Protein AF-A0A4Y8UKD7-F1 (afdb_monomer)

Mean predicted aligned error: 10.37 Å

Foldseek 3Di:
DVVCQQVPADCDDPRGPHRLLPDDLVVLVVCVVVDADPDPRSVSSVVSNVCVVVVCNVVCVVVVDPDDPPPPDPDDDDD

Solvent-accessible surface area (backbone atoms only — not comparable to full-atom values): 5023 Å² total; per-residue (Å²): 116,71,71,49,43,69,66,40,47,33,90,60,71,98,54,47,76,37,37,50,70,73,55,57,61,71,64,42,51,49,33,66,74,74,53,61,57,88,59,72,64,22,54,45,46,52,51,37,39,52,42,52,75,66,61,46,60,68,75,50,43,80,78,68,53,96,80,75,83,75,82,77,72,96,76,81,78,93,129

pLDDT: mean 71.54, std 15.95, range [39.53, 87.38]

InterPro domains:
  IPR024530 Putative quorum-sensing-regulated virulence factor [PF12843] (2-63)

Structure (mmCIF, N/CA/C/O backbone):
data_AF-A0A4Y8UKD7-F1
#
_entry.id   AF-A0A4Y8UKD7-F1
#
loop_
_atom_site.group_PDB
_atom_site.id
_atom_site.type_symbol
_atom_site.label_atom_id
_atom_site.label_alt_id
_atom_site.label_comp_id
_atom_site.label_asym_id
_atom_site.label_entity_id
_atom_site.label_seq_id
_atom_site.pdbx_PDB_ins_code
_atom_site.Cartn_x
_atom_site.Cartn_y
_atom_site.Cartn_z
_atom_site.occupancy
_atom_site.B_iso_or_equiv
_atom_site.auth_seq_id
_atom_site.auth_comp_id
_atom_site.auth_asym_id
_atom_site.auth_atom_id
_atom_site.pdbx_PDB_model_num
ATOM 1 N N . MET A 1 1 ? -2.796 -5.897 14.424 1.00 57.41 1 MET A N 1
ATOM 2 C CA . MET A 1 1 ? -1.925 -5.387 13.342 1.00 57.41 1 MET A CA 1
ATOM 3 C C . MET A 1 1 ? -2.302 -5.911 11.950 1.00 57.41 1 MET A C 1
ATOM 5 O O . MET A 1 1 ? -2.726 -5.104 11.139 1.00 57.41 1 MET A O 1
ATOM 9 N N . LEU A 1 2 ? -2.256 -7.221 11.660 1.00 57.72 2 LEU A N 1
ATOM 10 C CA . LEU A 1 2 ? -2.404 -7.746 10.282 1.00 57.72 2 LEU A CA 1
ATOM 11 C C . LEU A 1 2 ? -3.773 -7.495 9.605 1.00 57.72 2 LEU A C 1
ATOM 13 O O . LEU A 1 2 ? -3.840 -7.192 8.418 1.00 57.72 2 LEU A O 1
ATOM 17 N N . LYS A 1 3 ? -4.878 -7.540 10.366 1.00 63.53 3 LYS A N 1
ATOM 18 C CA . LYS A 1 3 ? -6.232 -7.269 9.833 1.00 63.53 3 LYS A CA 1
ATOM 19 C C . LYS A 1 3 ? -6.399 -5.836 9.322 1.00 63.53 3 LYS A C 1
ATOM 21 O O . LYS A 1 3 ? -7.217 -5.611 8.439 1.00 63.53 3 LYS A O 1
ATOM 26 N N . LYS A 1 4 ? -5.650 -4.881 9.890 1.00 67.62 4 LYS A N 1
ATOM 27 C CA . LYS A 1 4 ? -5.644 -3.499 9.406 1.00 67.62 4 LYS A CA 1
ATOM 28 C C . LYS A 1 4 ? -5.009 -3.460 8.026 1.00 67.62 4 LYS A C 1
ATOM 30 O O . LYS A 1 4 ? -5.680 -3.031 7.114 1.00 67.62 4 LYS A O 1
ATOM 35 N N . LEU A 1 5 ? -3.816 -4.026 7.829 1.00 70.19 5 LEU A N 1
ATOM 36 C CA . LEU A 1 5 ? -3.163 -4.080 6.512 1.00 70.19 5 LEU A CA 1
ATOM 37 C C . LEU A 1 5 ? -4.071 -4.635 5.400 1.00 70.19 5 LEU A C 1
ATOM 39 O O . LEU A 1 5 ? -4.126 -4.079 4.309 1.00 70.19 5 LEU A O 1
ATOM 43 N N . ALA A 1 6 ? -4.803 -5.711 5.699 1.00 67.06 6 ALA A N 1
ATOM 44 C CA . ALA A 1 6 ? -5.705 -6.367 4.752 1.00 67.06 6 ALA A CA 1
ATOM 45 C C . ALA A 1 6 ? -7.028 -5.614 4.499 1.00 67.06 6 ALA A C 1
ATOM 47 O O . ALA A 1 6 ? -7.769 -5.981 3.594 1.00 67.06 6 ALA A O 1
ATOM 48 N N . ARG A 1 7 ? -7.355 -4.594 5.298 1.00 75.25 7 ARG A N 1
ATOM 49 C CA . ARG A 1 7 ? -8.563 -3.761 5.140 1.00 75.25 7 ARG A CA 1
ATOM 50 C C . ARG A 1 7 ? -8.241 -2.322 4.766 1.00 75.25 7 ARG A C 1
ATOM 52 O O . ARG A 1 7 ? -9.094 -1.621 4.237 1.00 75.25 7 ARG A O 1
ATOM 59 N N . GLN A 1 8 ? -7.027 -1.887 5.063 1.00 82.44 8 GLN A N 1
ATOM 60 C CA . GLN A 1 8 ? -6.584 -0.535 4.837 1.00 82.44 8 GLN A CA 1
ATOM 61 C C . GLN A 1 8 ? -6.389 -0.351 3.339 1.00 82.44 8 GLN A C 1
ATOM 63 O O . GLN A 1 8 ? -5.705 -1.135 2.675 1.00 82.44 8 GLN A O 1
ATOM 68 N N . THR A 1 9 ? -7.017 0.686 2.811 1.00 85.50 9 THR A N 1
ATOM 69 C CA . THR A 1 9 ? -6.864 1.090 1.423 1.00 85.50 9 THR A CA 1
ATOM 70 C C . THR A 1 9 ? -5.820 2.184 1.315 1.00 85.50 9 THR A C 1
ATOM 72 O O . THR A 1 9 ? -5.672 3.009 2.217 1.00 85.50 9 THR A O 1
ATOM 75 N N . MET A 1 10 ? -5.112 2.216 0.194 1.00 86.94 10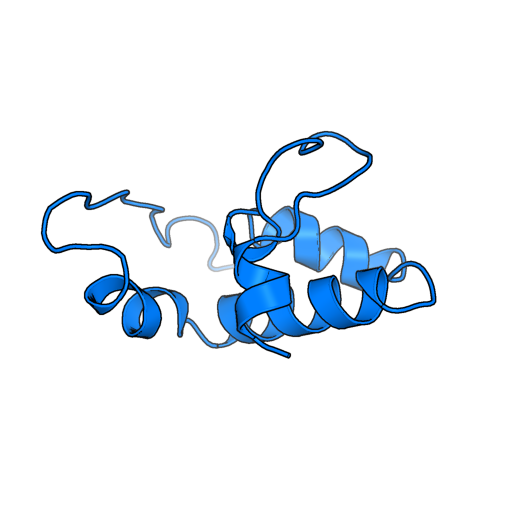 MET A N 1
ATOM 76 C CA . MET A 1 10 ? -4.206 3.302 -0.140 1.00 86.94 10 MET A CA 1
ATOM 77 C C . MET A 1 10 ? -5.018 4.614 -0.224 1.00 86.94 10 MET A C 1
ATOM 79 O O . MET A 1 10 ? -5.978 4.668 -0.996 1.00 86.94 10 MET A O 1
ATOM 83 N N . PRO A 1 11 ? -4.682 5.665 0.546 1.00 82.50 11 PRO A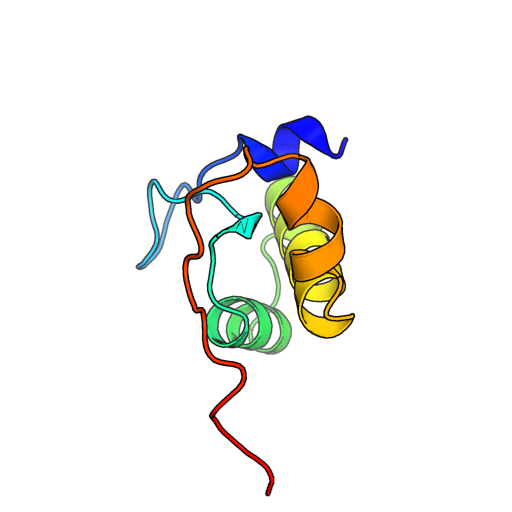 N 1
ATOM 84 C CA . PRO A 1 11 ? -5.436 6.919 0.535 1.00 82.50 11 PRO A CA 1
ATOM 85 C C . PRO A 1 11 ? -4.996 7.887 -0.574 1.00 82.50 11 PRO A C 1
ATOM 87 O O . PRO A 1 11 ? -5.672 8.879 -0.819 1.00 82.50 11 PRO A O 1
ATOM 90 N N . PHE A 1 12 ? -3.874 7.625 -1.249 1.00 78.88 12 PHE A N 1
ATOM 91 C CA . PHE A 1 12 ? -3.320 8.497 -2.286 1.00 78.88 12 PHE A CA 1
ATOM 92 C C . PHE A 1 12 ? -2.519 7.716 -3.336 1.00 78.88 12 PHE A C 1
ATOM 94 O O . PHE A 1 12 ? -2.126 6.570 -3.122 1.00 78.88 12 PHE A O 1
ATOM 101 N N . GLY A 1 13 ? -2.244 8.360 -4.473 1.00 82.50 13 GLY A N 1
ATOM 102 C CA . GLY A 1 13 ? -1.469 7.792 -5.577 1.00 82.50 13 GLY A CA 1
ATOM 103 C C . GLY A 1 13 ? -2.318 7.057 -6.618 1.00 82.50 13 GLY A C 1
ATOM 104 O O . GLY A 1 13 ? -3.541 7.149 -6.631 1.00 82.50 13 GLY A O 1
ATOM 105 N N . ARG A 1 14 ? -1.651 6.313 -7.511 1.00 79.38 14 ARG A N 1
ATOM 106 C CA . ARG A 1 14 ? -2.291 5.610 -8.641 1.00 79.38 14 ARG A CA 1
ATOM 107 C C . ARG A 1 14 ? -3.228 4.477 -8.204 1.00 79.38 14 ARG A C 1
ATOM 109 O O . ARG A 1 14 ? -4.138 4.123 -8.941 1.00 79.38 14 ARG A O 1
ATOM 116 N N . TYR A 1 15 ? -3.003 3.923 -7.013 1.00 84.81 15 TYR A N 1
ATOM 117 C CA . TYR A 1 15 ? -3.775 2.810 -6.453 1.00 84.81 15 TYR A CA 1
ATOM 118 C C . TYR A 1 15 ? -4.702 3.241 -5.310 1.00 84.81 15 TYR A C 1
ATOM 120 O O . TYR A 1 15 ? -5.060 2.418 -4.467 1.00 84.81 15 TYR A O 1
ATOM 128 N N . ALA A 1 16 ? -5.081 4.522 -5.265 1.00 83.06 16 ALA A N 1
ATOM 129 C CA . ALA A 1 16 ? -6.022 5.023 -4.274 1.00 83.06 16 ALA A CA 1
ATOM 130 C C . ALA A 1 16 ? -7.316 4.184 -4.271 1.00 83.06 16 ALA A C 1
ATOM 132 O O . ALA A 1 16 ? -7.866 3.868 -5.325 1.00 83.06 16 ALA A O 1
ATOM 133 N N . GLY A 1 17 ? -7.766 3.772 -3.085 1.00 84.25 17 GLY A N 1
ATOM 134 C CA . GLY A 1 17 ? -8.938 2.907 -2.912 1.00 84.25 17 GLY A CA 1
ATOM 135 C C . GLY A 1 17 ? -8.676 1.398 -3.030 1.00 84.25 17 GLY A C 1
ATOM 136 O O . GLY A 1 17 ? -9.580 0.617 -2.743 1.00 84.25 17 GLY A O 1
ATOM 137 N N . ARG A 1 18 ? -7.458 0.951 -3.378 1.00 85.25 18 ARG A N 1
ATOM 138 C CA . ARG A 1 18 ? -7.081 -0.4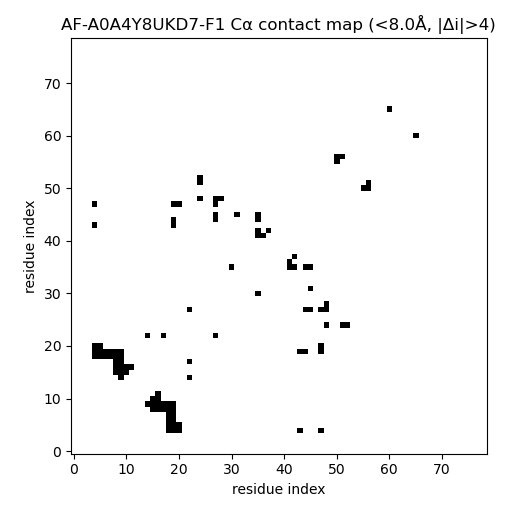76 -3.295 1.00 85.25 18 ARG A CA 1
ATOM 139 C C . ARG A 1 18 ? -6.460 -0.826 -1.957 1.00 85.25 18 ARG A C 1
ATOM 141 O O . ARG A 1 18 ? -5.788 -0.004 -1.343 1.00 85.25 18 ARG A O 1
ATOM 148 N N . VAL A 1 19 ? -6.644 -2.072 -1.535 1.00 85.06 19 VAL A N 1
ATOM 149 C CA . VAL A 1 19 ? -6.039 -2.610 -0.314 1.00 85.06 19 VAL A CA 1
ATOM 150 C C . VAL A 1 19 ? -4.517 -2.682 -0.460 1.00 85.06 19 VAL A C 1
ATOM 152 O O . VAL A 1 19 ? -4.020 -3.104 -1.502 1.00 85.06 19 VAL A O 1
ATOM 155 N N . LEU A 1 20 ? -3.772 -2.334 0.596 1.00 83.88 20 LEU A N 1
ATOM 156 C CA . LEU A 1 20 ? -2.300 -2.346 0.596 1.00 83.88 20 LEU A CA 1
ATOM 157 C C . LEU A 1 20 ? -1.689 -3.690 0.166 1.00 83.88 20 LEU A C 1
ATOM 159 O O . LEU A 1 20 ? -0.705 -3.715 -0.565 1.00 83.88 20 LEU A O 1
ATOM 163 N N . ILE A 1 21 ? -2.285 -4.812 0.575 1.00 80.44 21 ILE A N 1
ATOM 164 C CA . ILE A 1 21 ? -1.799 -6.158 0.219 1.00 80.44 21 ILE A CA 1
ATOM 165 C C . ILE A 1 21 ? -2.096 -6.560 -1.236 1.00 80.44 21 ILE A C 1
ATOM 167 O O . ILE A 1 21 ? -1.594 -7.571 -1.729 1.00 80.44 21 ILE A O 1
ATOM 171 N N . ASP A 1 22 ? -2.946 -5.796 -1.917 1.00 79.94 22 ASP A N 1
ATOM 172 C CA . ASP A 1 22 ? -3.271 -5.990 -3.329 1.00 79.94 22 ASP A CA 1
ATOM 173 C C . ASP A 1 22 ? -2.387 -5.137 -4.249 1.00 79.94 22 ASP A C 1
ATOM 175 O O . ASP A 1 22 ? -2.394 -5.323 -5.463 1.00 79.94 22 ASP A O 1
ATOM 179 N N . LEU A 1 23 ? -1.602 -4.220 -3.672 1.00 83.25 23 LEU A N 1
ATOM 180 C CA . LEU A 1 23 ? -0.661 -3.402 -4.424 1.00 83.25 23 LEU A CA 1
ATOM 181 C C . LEU A 1 23 ? 0.397 -4.289 -5.094 1.00 83.25 23 LEU A C 1
ATOM 183 O O . LEU A 1 23 ? 0.866 -5.244 -4.469 1.00 83.25 23 LEU A O 1
ATOM 187 N N . PRO A 1 24 ? 0.795 -3.972 -6.337 1.00 83.88 24 PRO A N 1
ATOM 188 C CA . PRO A 1 24 ? 1.861 -4.698 -7.011 1.00 83.88 24 PRO A CA 1
ATOM 189 C C . PRO A 1 24 ? 3.211 -4.438 -6.338 1.00 83.88 24 PRO A C 1
ATOM 191 O O . PRO A 1 24 ? 3.479 -3.333 -5.853 1.00 83.88 24 PRO A O 1
ATOM 194 N N . GLU A 1 25 ? 4.079 -5.450 -6.350 1.00 81.38 25 GLU A N 1
ATOM 195 C CA . GLU A 1 25 ? 5.407 -5.389 -5.734 1.00 81.38 25 GLU A CA 1
ATOM 196 C C . GLU A 1 25 ? 6.235 -4.224 -6.279 1.00 81.38 25 GLU A C 1
ATOM 198 O O . GLU A 1 25 ? 6.812 -3.473 -5.499 1.00 81.38 25 GLU A O 1
ATOM 203 N N . GLU A 1 26 ? 6.218 -3.990 -7.592 1.00 82.88 26 GLU A N 1
ATOM 204 C CA . GLU A 1 26 ? 6.950 -2.889 -8.232 1.00 82.88 26 GLU A CA 1
ATOM 205 C C . GLU A 1 26 ? 6.616 -1.517 -7.629 1.00 82.88 26 GLU A C 1
ATOM 207 O O . GLU A 1 26 ? 7.493 -0.664 -7.460 1.00 82.88 26 GLU A O 1
ATOM 212 N N . TYR A 1 27 ? 5.349 -1.311 -7.255 1.00 86.12 27 TYR A N 1
ATOM 213 C CA . TYR A 1 27 ? 4.887 -0.071 -6.635 1.00 86.12 27 TYR A CA 1
ATOM 214 C C . TYR A 1 27 ? 5.417 0.078 -5.207 1.00 86.12 27 TYR A C 1
ATOM 216 O O . TYR A 1 27 ? 5.850 1.160 -4.802 1.00 86.12 27 TYR A O 1
ATOM 224 N N . LEU A 1 28 ? 5.446 -1.022 -4.459 1.00 85.25 28 LEU A N 1
ATOM 225 C CA . LEU A 1 28 ? 6.022 -1.076 -3.119 1.00 85.25 28 LEU A CA 1
ATOM 226 C C . LEU A 1 28 ? 7.552 -0.908 -3.158 1.00 85.25 28 LEU A C 1
ATOM 228 O O . LEU A 1 28 ? 8.115 -0.186 -2.335 1.00 85.25 28 LEU A O 1
ATOM 232 N N . LEU A 1 29 ? 8.226 -1.491 -4.153 1.00 86.25 29 LEU A N 1
ATOM 233 C CA . LEU A 1 29 ? 9.668 -1.368 -4.385 1.00 86.25 29 LEU A CA 1
ATOM 234 C C . LEU A 1 29 ? 10.058 0.062 -4.777 1.00 86.25 29 LEU A C 1
ATOM 236 O O . LEU A 1 29 ? 11.091 0.581 -4.346 1.00 86.25 29 LEU A O 1
ATOM 240 N N . TRP A 1 30 ? 9.227 0.724 -5.585 1.00 87.38 30 TRP A N 1
ATOM 241 C CA . TRP A 1 30 ? 9.368 2.146 -5.890 1.00 87.38 30 TRP A CA 1
ATOM 242 C C . TRP A 1 30 ? 9.260 3.002 -4.625 1.00 87.38 30 TRP A C 1
ATOM 244 O O . TRP A 1 30 ? 10.101 3.876 -4.416 1.00 87.38 30 TRP A O 1
ATOM 254 N N . PHE A 1 31 ? 8.306 2.702 -3.738 1.00 87.12 31 PHE A N 1
ATOM 255 C CA . PHE A 1 31 ? 8.219 3.360 -2.434 1.00 87.12 31 PHE A CA 1
ATOM 256 C C . PHE A 1 31 ? 9.427 3.062 -1.541 1.00 87.12 31 PHE A C 1
ATOM 258 O O . PHE A 1 31 ? 9.915 3.978 -0.890 1.00 87.12 31 PHE A O 1
ATOM 265 N N . ARG A 1 32 ? 9.975 1.838 -1.554 1.00 84.88 32 ARG A N 1
ATOM 266 C CA . ARG A 1 32 ? 11.213 1.517 -0.821 1.00 84.88 32 ARG A CA 1
ATOM 267 C C . ARG A 1 32 ? 12.400 2.353 -1.306 1.00 84.88 32 ARG A C 1
ATOM 269 O O . ARG A 1 32 ? 13.213 2.770 -0.491 1.00 84.88 32 ARG A O 1
ATOM 276 N N . ARG A 1 33 ? 12.484 2.620 -2.616 1.00 86.00 33 ARG A N 1
ATOM 277 C CA . ARG A 1 33 ? 13.525 3.474 -3.219 1.00 86.00 33 ARG A CA 1
ATOM 278 C C . ARG A 1 33 ? 13.304 4.964 -2.958 1.00 86.00 33 ARG A C 1
ATOM 280 O O . ARG A 1 33 ? 14.270 5.688 -2.754 1.00 86.00 33 ARG A O 1
ATOM 287 N N . ARG A 1 34 ? 12.050 5.425 -2.975 1.00 86.69 34 ARG A N 1
ATOM 288 C CA . ARG A 1 34 ? 11.698 6.839 -2.762 1.00 86.69 34 ARG A CA 1
ATOM 289 C C . ARG A 1 34 ? 11.620 7.231 -1.282 1.00 86.69 34 ARG A C 1
ATOM 291 O O . ARG A 1 34 ? 11.779 8.402 -0.960 1.00 86.69 34 ARG A O 1
ATOM 298 N N . GLY A 1 35 ? 11.386 6.259 -0.407 1.00 85.69 35 GLY A N 1
ATOM 299 C CA . GLY A 1 35 ? 11.101 6.440 1.011 1.00 85.69 35 GLY A CA 1
ATOM 300 C C . GLY A 1 35 ? 9.614 6.251 1.313 1.00 85.69 35 GLY A C 1
ATOM 301 O O . GLY A 1 35 ? 8.743 6.835 0.661 1.00 85.69 35 GLY A O 1
ATOM 302 N N . PHE A 1 36 ? 9.317 5.426 2.319 1.00 85.44 36 PHE A N 1
ATOM 303 C CA . PHE A 1 36 ? 7.956 5.273 2.821 1.00 85.44 36 PHE A CA 1
ATOM 304 C C . PHE A 1 36 ? 7.536 6.519 3.615 1.00 85.44 36 PHE A C 1
ATOM 306 O O . PHE A 1 36 ? 8.355 7.094 4.333 1.00 85.44 36 PHE A O 1
ATOM 313 N N . PRO A 1 37 ? 6.264 6.939 3.524 1.00 84.62 37 PRO A N 1
ATOM 314 C CA . PRO A 1 37 ? 5.757 8.039 4.333 1.00 84.62 37 PRO A CA 1
ATOM 315 C C . PRO A 1 37 ? 5.797 7.672 5.822 1.00 84.62 37 PRO A C 1
ATOM 317 O O . PRO A 1 37 ? 5.391 6.575 6.202 1.00 84.62 37 PRO A O 1
ATOM 320 N N . SER A 1 38 ? 6.253 8.589 6.674 1.00 79.75 38 SER A N 1
ATOM 321 C CA . SER A 1 38 ? 6.303 8.361 8.122 1.00 79.75 38 SER A CA 1
ATOM 322 C C . SER A 1 38 ? 4.910 8.115 8.716 1.00 79.75 38 SER A C 1
ATOM 324 O O . SER A 1 38 ? 3.932 8.754 8.329 1.00 79.75 38 SER A O 1
ATOM 326 N N . GLY A 1 39 ? 4.828 7.199 9.684 1.00 86.31 39 GLY A N 1
ATOM 327 C CA . GLY A 1 39 ? 3.598 6.850 10.401 1.00 86.31 39 GLY A CA 1
ATOM 328 C C . GLY A 1 39 ? 3.105 5.426 10.126 1.00 86.31 39 GLY A C 1
ATOM 329 O O . GLY A 1 39 ? 3.827 4.590 9.580 1.00 86.31 39 GLY A O 1
ATOM 330 N N . GLU A 1 40 ? 1.854 5.141 10.506 1.00 84.44 40 GLU A N 1
ATOM 331 C CA . GLU A 1 40 ? 1.259 3.797 10.380 1.00 84.44 40 GLU A CA 1
ATOM 332 C C . GLU A 1 40 ? 1.220 3.334 8.911 1.00 84.44 40 GLU A C 1
ATOM 334 O O . GLU A 1 40 ? 1.439 2.161 8.628 1.00 84.44 40 GLU A O 1
ATOM 339 N N . LEU A 1 41 ? 1.037 4.252 7.955 1.00 84.19 41 LEU A N 1
ATOM 340 C CA . LEU A 1 41 ? 0.960 3.917 6.532 1.00 84.19 41 LEU A CA 1
ATOM 341 C C . LEU A 1 41 ? 2.287 3.406 5.952 1.00 84.19 41 LEU A C 1
ATOM 343 O O . LEU A 1 41 ? 2.285 2.430 5.204 1.00 84.19 41 LEU A O 1
ATOM 347 N N . GLY A 1 42 ? 3.416 4.028 6.300 1.00 85.69 42 GLY A N 1
ATOM 348 C CA . GLY A 1 42 ? 4.731 3.564 5.855 1.00 85.69 42 GLY A CA 1
ATOM 349 C C . GLY A 1 42 ? 5.102 2.213 6.446 1.00 85.69 42 GLY A C 1
ATOM 350 O O . GLY A 1 42 ? 5.615 1.357 5.731 1.00 85.69 42 GLY A O 1
ATOM 351 N N . LEU A 1 43 ? 4.760 1.988 7.718 1.00 87.25 43 LEU A N 1
ATOM 352 C CA . LEU A 1 43 ? 4.938 0.690 8.370 1.00 87.25 43 LEU A CA 1
ATOM 353 C C . LEU A 1 43 ? 4.117 -0.403 7.664 1.00 87.25 43 LEU A C 1
ATOM 355 O O . LEU A 1 43 ? 4.619 -1.495 7.408 1.00 87.25 43 LEU A O 1
ATOM 359 N N . LEU A 1 44 ? 2.864 -0.098 7.310 1.00 85.81 44 LEU A N 1
ATOM 360 C CA . LEU A 1 44 ? 1.986 -1.007 6.570 1.00 85.81 44 LEU A CA 1
ATOM 361 C C . LEU A 1 44 ? 2.516 -1.298 5.157 1.00 85.81 44 LEU A C 1
ATOM 363 O O . LEU A 1 44 ? 2.469 -2.445 4.722 1.00 85.81 44 LEU A O 1
ATOM 367 N N . LEU A 1 45 ? 3.047 -0.293 4.454 1.00 86.12 45 LEU A N 1
ATOM 368 C CA . LEU A 1 45 ? 3.661 -0.463 3.131 1.00 86.12 45 LEU A CA 1
ATOM 369 C C . LEU A 1 45 ? 4.935 -1.312 3.189 1.00 86.12 45 LEU A C 1
ATOM 371 O O . LEU A 1 45 ? 5.110 -2.195 2.352 1.00 86.12 45 LEU A O 1
ATOM 375 N N . ALA A 1 46 ? 5.797 -1.077 4.180 1.00 86.62 46 ALA A N 1
ATOM 376 C CA . ALA A 1 46 ? 6.997 -1.878 4.396 1.00 86.62 46 ALA A CA 1
ATOM 377 C C . ALA A 1 46 ? 6.634 -3.340 4.693 1.00 86.62 46 ALA A C 1
ATOM 379 O O . ALA A 1 46 ? 7.181 -4.247 4.074 1.00 86.62 46 ALA A O 1
ATOM 380 N N . LEU A 1 47 ? 5.635 -3.562 5.552 1.00 86.38 47 LEU A N 1
ATOM 381 C CA . LEU A 1 47 ? 5.134 -4.899 5.862 1.00 86.38 47 LEU A CA 1
ATOM 382 C C . LEU A 1 47 ? 4.506 -5.581 4.637 1.00 86.38 47 LEU A C 1
ATOM 384 O O . LEU A 1 47 ? 4.738 -6.764 4.406 1.00 86.38 47 LEU A O 1
ATOM 388 N N . ALA A 1 48 ? 3.732 -4.847 3.828 1.00 83.75 48 ALA A N 1
ATOM 389 C CA . ALA A 1 48 ? 3.196 -5.367 2.571 1.00 83.75 48 ALA A CA 1
ATOM 390 C C . ALA A 1 48 ? 4.325 -5.797 1.629 1.00 83.75 48 ALA A C 1
ATOM 392 O O . ALA A 1 48 ? 4.264 -6.890 1.070 1.00 83.75 48 ALA A O 1
ATOM 393 N N . LEU A 1 49 ? 5.361 -4.966 1.487 1.00 85.38 49 LEU A N 1
ATOM 394 C CA . LEU A 1 49 ? 6.515 -5.272 0.649 1.00 85.38 49 LEU A CA 1
ATOM 395 C C . LEU A 1 49 ? 7.245 -6.518 1.136 1.00 85.38 49 LEU A C 1
ATOM 397 O O . LEU A 1 49 ? 7.640 -7.341 0.324 1.00 85.38 49 LEU A O 1
ATOM 401 N N . GLU A 1 50 ? 7.405 -6.670 2.444 1.00 83.88 50 GLU A N 1
ATOM 402 C CA . GLU A 1 50 ? 8.051 -7.837 3.032 1.00 83.88 50 GLU A CA 1
ATOM 403 C C . GLU A 1 50 ? 7.240 -9.111 2.753 1.00 83.88 50 GLU A C 1
ATOM 405 O O . GLU A 1 50 ? 7.798 -10.122 2.338 1.00 83.88 50 GLU A O 1
ATOM 410 N N . ILE A 1 51 ? 5.909 -9.059 2.861 1.00 78.81 51 ILE A N 1
ATOM 411 C CA . ILE A 1 51 ? 5.027 -10.192 2.522 1.00 78.81 51 ILE A CA 1
ATOM 412 C C . ILE A 1 51 ? 5.120 -10.556 1.030 1.00 78.81 51 ILE A C 1
ATOM 414 O O . ILE A 1 51 ? 5.153 -11.743 0.688 1.00 78.81 51 ILE A O 1
ATOM 418 N N . HIS A 1 52 ? 5.165 -9.551 0.148 1.00 76.62 52 HIS A N 1
ATOM 419 C CA . HIS A 1 52 ? 5.333 -9.745 -1.298 1.00 76.62 52 HIS A CA 1
ATOM 420 C C . HIS A 1 52 ? 6.715 -10.312 -1.635 1.00 76.62 52 HIS A C 1
ATOM 422 O O . HIS A 1 52 ? 6.795 -11.350 -2.283 1.00 76.62 52 HIS A O 1
ATOM 428 N N . SER A 1 53 ? 7.781 -9.712 -1.099 1.00 72.81 53 SER A N 1
ATOM 429 C CA . SER A 1 53 ? 9.176 -10.111 -1.324 1.00 72.81 53 SER A CA 1
ATOM 430 C C . SER A 1 53 ? 9.485 -11.515 -0.803 1.00 72.81 53 SER A C 1
ATOM 432 O O . SER A 1 53 ? 10.358 -12.183 -1.347 1.00 72.81 53 SER A O 1
ATOM 434 N N . ASN A 1 54 ? 8.783 -11.976 0.235 1.00 71.31 54 ASN A N 1
ATOM 435 C CA . ASN A 1 54 ? 8.912 -13.342 0.742 1.00 71.31 54 ASN A CA 1
ATOM 436 C C . ASN A 1 54 ? 8.064 -14.364 -0.047 1.00 71.31 54 ASN A C 1
ATOM 438 O O . ASN A 1 54 ? 8.054 -15.544 0.304 1.00 71.31 54 ASN A O 1
ATOM 442 N N . GLY A 1 55 ? 7.297 -13.948 -1.065 1.0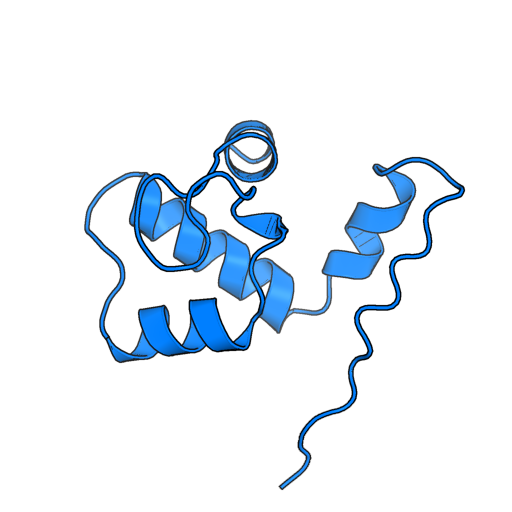0 65.31 55 GLY A N 1
ATOM 443 C CA . GLY A 1 55 ? 6.439 -14.842 -1.857 1.00 65.31 55 GLY A CA 1
ATOM 444 C C . GLY A 1 55 ? 5.290 -15.482 -1.062 1.00 65.31 55 GLY A C 1
ATOM 445 O O . GLY A 1 55 ? 4.595 -16.372 -1.555 1.00 65.31 55 GLY A O 1
ATOM 446 N N . GLN A 1 56 ? 5.041 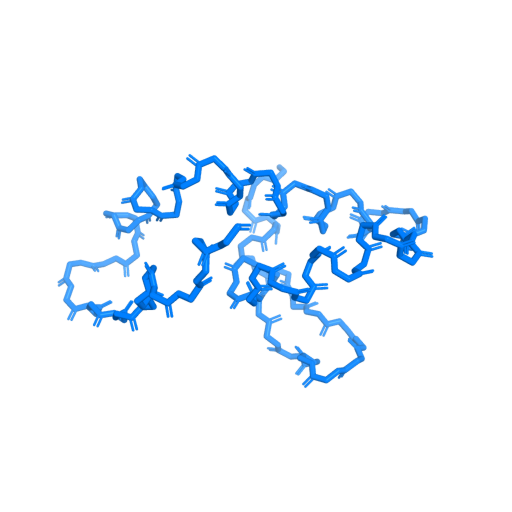-15.021 0.168 1.00 61.47 56 GLN A N 1
ATOM 447 C CA . GLN A 1 56 ? 4.054 -15.601 1.087 1.00 61.47 56 GLN A CA 1
ATOM 448 C C . GLN A 1 56 ? 2.618 -15.171 0.772 1.00 61.47 56 GLN A C 1
ATOM 450 O O . GLN A 1 56 ? 1.679 -15.571 1.459 1.00 61.47 56 GLN A O 1
ATOM 455 N N . ARG A 1 57 ? 2.409 -14.412 -0.309 1.00 58.69 57 ARG A N 1
ATOM 456 C CA . ARG A 1 57 ? 1.076 -14.067 -0.819 1.00 58.69 57 ARG A CA 1
ATOM 457 C C . ARG A 1 57 ? 0.217 -15.321 -1.039 1.00 58.69 57 ARG A C 1
ATOM 459 O O . ARG A 1 57 ? -0.967 -15.310 -0.722 1.00 58.69 57 ARG A O 1
ATOM 466 N N . ARG A 1 58 ? 0.851 -16.429 -1.449 1.00 54.91 58 ARG A N 1
ATOM 467 C CA . ARG A 1 58 ? 0.223 -17.745 -1.654 1.00 54.91 58 ARG A CA 1
ATOM 468 C C . ARG A 1 58 ? -0.177 -18.466 -0.358 1.00 54.91 58 ARG A C 1
ATOM 470 O O . ARG A 1 58 ? -1.093 -19.277 -0.376 1.00 54.91 58 ARG A O 1
ATOM 477 N N . LEU A 1 59 ? 0.472 -18.164 0.772 1.00 58.81 59 LEU A N 1
ATOM 478 C CA . LEU A 1 59 ? 0.083 -18.684 2.094 1.00 58.81 59 LEU A CA 1
ATOM 479 C C . LEU A 1 59 ? -1.170 -17.983 2.642 1.00 58.81 59 LEU A C 1
ATOM 481 O O . LEU A 1 59 ? -1.855 -18.528 3.502 1.00 58.81 59 LEU A O 1
ATOM 485 N N . LEU A 1 60 ? -1.487 -16.791 2.129 1.00 58.06 60 LEU A N 1
ATOM 486 C CA . LEU A 1 60 ? -2.694 -16.030 2.470 1.00 58.06 60 LEU A CA 1
ATOM 487 C C . LEU A 1 60 ? -3.888 -16.357 1.556 1.00 58.06 60 LEU A C 1
ATOM 489 O O . LEU A 1 60 ? -5.022 -16.034 1.902 1.00 58.06 60 LEU A O 1
ATOM 493 N N . ASP A 1 61 ? -3.643 -17.015 0.424 1.00 59.47 61 ASP A N 1
ATOM 494 C CA . ASP A 1 61 ? -4.646 -17.516 -0.525 1.00 59.47 61 ASP A CA 1
ATOM 495 C C . ASP A 1 61 ? -5.731 -18.412 0.115 1.00 59.47 61 ASP A C 1
ATOM 497 O O . ASP A 1 61 ? -6.914 -18.142 -0.095 1.00 59.47 61 ASP A O 1
ATOM 501 N N . PRO A 1 62 ? -5.409 -19.394 0.989 1.00 59.16 62 PRO A N 1
ATOM 502 C CA . PRO A 1 62 ? -6.434 -20.213 1.648 1.00 59.16 62 PRO A CA 1
ATOM 503 C C . PRO A 1 62 ? -7.352 -19.423 2.595 1.00 59.16 62 PRO A C 1
ATOM 505 O O . PRO A 1 62 ? -8.447 -19.882 2.913 1.00 59.16 62 PRO A O 1
ATOM 508 N N . LEU A 1 63 ? -6.955 -18.221 3.028 1.00 57.12 63 LEU A N 1
ATOM 509 C CA . LEU A 1 63 ? -7.809 -17.327 3.818 1.00 57.12 63 LEU A CA 1
ATOM 510 C C . LEU A 1 63 ? -8.701 -16.430 2.941 1.00 57.12 63 LEU A C 1
ATOM 512 O O . LEU A 1 63 ? -9.556 -15.720 3.472 1.00 57.12 63 LEU A O 1
ATOM 516 N N . ARG A 1 64 ? -8.519 -16.446 1.613 1.00 57.53 64 ARG A N 1
ATOM 517 C CA . ARG A 1 64 ? -9.190 -15.559 0.649 1.00 57.53 64 ARG A CA 1
ATOM 518 C C . ARG A 1 64 ? -10.400 -16.201 -0.061 1.00 57.53 64 ARG A C 1
ATOM 520 O O . ARG A 1 64 ? -10.936 -15.600 -0.981 1.00 57.53 64 ARG A O 1
ATOM 527 N N . SER A 1 65 ? -10.906 -17.329 0.453 1.00 43.47 65 SER A N 1
ATOM 528 C CA . SER A 1 65 ? 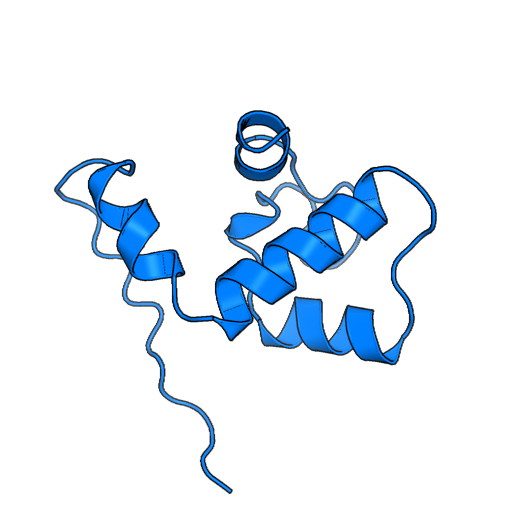-11.917 -18.230 -0.143 1.00 43.47 65 SER A CA 1
ATOM 529 C C . SER A 1 65 ? -1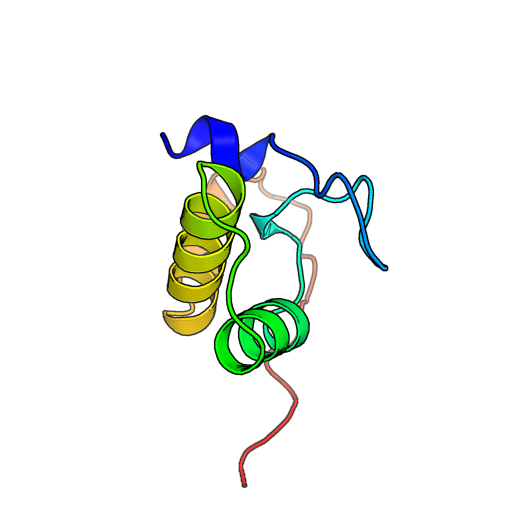1.404 -19.102 -1.301 1.00 43.47 65 SER A C 1
ATOM 531 O O . SER A 1 65 ? -10.719 -18.606 -2.196 1.00 4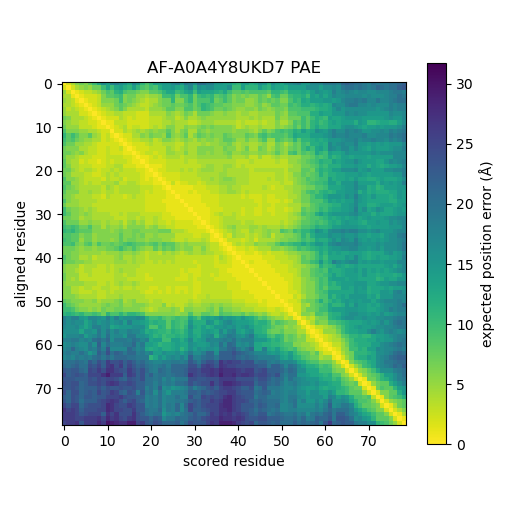3.47 65 SER A O 1
ATOM 533 N N . PRO A 1 66 ? -11.769 -20.400 -1.328 1.00 43.44 66 PRO A N 1
ATOM 534 C CA . PRO A 1 66 ? -11.388 -21.324 -2.390 1.00 43.44 66 PRO A CA 1
ATOM 535 C C . PRO A 1 66 ? -12.225 -21.033 -3.641 1.00 43.44 66 PRO A C 1
ATOM 537 O O . PRO A 1 66 ? -13.360 -21.485 -3.754 1.00 43.44 66 PRO A O 1
ATOM 540 N N . GLY A 1 67 ? -11.699 -20.246 -4.578 1.00 48.06 67 GLY A N 1
ATOM 541 C CA . GLY A 1 67 ? -12.363 -20.094 -5.878 1.00 48.06 67 GLY A CA 1
ATOM 542 C C . GLY A 1 67 ? -11.924 -18.926 -6.749 1.00 48.06 67 GLY A C 1
ATOM 543 O O . GLY A 1 67 ? -12.218 -18.940 -7.938 1.00 48.06 67 GLY A O 1
ATOM 544 N N . CYS A 1 68 ? -11.207 -17.934 -6.219 1.00 44.72 68 CYS A N 1
ATOM 545 C CA . CYS A 1 68 ? -10.759 -16.801 -7.027 1.00 44.72 68 CYS A CA 1
ATOM 546 C C . CYS A 1 68 ? -9.240 -16.834 -7.191 1.00 44.72 68 CYS A C 1
ATOM 548 O O . CYS A 1 68 ? -8.501 -16.089 -6.550 1.00 44.72 68 CYS A O 1
ATOM 550 N N . THR A 1 69 ? -8.778 -17.744 -8.050 1.00 48.06 69 THR A N 1
ATOM 551 C CA . THR A 1 69 ? -7.415 -17.751 -8.585 1.00 48.06 69 THR A CA 1
ATOM 552 C C . THR A 1 69 ? -7.211 -16.482 -9.413 1.00 48.06 69 THR A C 1
ATOM 554 O O . THR A 1 69 ? -7.376 -16.476 -10.629 1.00 48.06 69 THR A O 1
ATOM 557 N N . ALA A 1 70 ? -6.857 -15.381 -8.757 1.00 47.12 70 ALA A N 1
ATOM 558 C CA . ALA A 1 70 ? -6.251 -14.251 -9.437 1.00 47.12 70 ALA A CA 1
ATOM 559 C C . ALA A 1 70 ? -4.777 -14.608 -9.658 1.00 47.12 70 ALA A C 1
ATOM 561 O O . ALA A 1 70 ? -3.933 -14.415 -8.784 1.00 47.12 70 ALA A O 1
ATOM 562 N N . GLN A 1 71 ? -4.486 -15.186 -10.825 1.00 46.09 71 GLN A N 1
ATOM 563 C CA . GLN A 1 71 ? -3.135 -15.283 -11.368 1.00 46.09 71 GLN A CA 1
ATOM 564 C C . GLN A 1 71 ? -2.536 -13.875 -11.443 1.00 46.09 71 GLN A C 1
ATOM 566 O O . GLN A 1 71 ? -2.733 -13.145 -12.408 1.00 46.09 71 GLN A O 1
ATOM 571 N N . PHE A 1 72 ? -1.804 -13.480 -10.407 1.00 44.81 72 PHE A N 1
ATOM 572 C CA . PHE A 1 72 ? -0.722 -12.525 -10.574 1.00 44.81 72 PHE A CA 1
ATOM 573 C C . PHE A 1 72 ? 0.524 -13.353 -10.848 1.00 44.81 72 PHE A C 1
ATOM 575 O O . PHE A 1 72 ? 1.162 -13.873 -9.933 1.00 44.81 72 PHE A O 1
ATOM 582 N N . ASN A 1 73 ? 0.760 -13.554 -12.144 1.00 43.16 73 ASN A N 1
ATOM 583 C CA . ASN A 1 73 ? 1.909 -14.250 -12.691 1.00 43.16 73 ASN A CA 1
ATOM 584 C C . ASN A 1 73 ? 3.195 -13.654 -12.120 1.00 43.16 73 ASN A C 1
ATOM 586 O O . ASN A 1 73 ? 3.440 -12.454 -12.226 1.00 43.16 73 ASN A O 1
ATOM 590 N N . ALA A 1 74 ? 4.015 -14.525 -11.540 1.00 46.88 74 ALA A N 1
ATOM 591 C CA . ALA A 1 74 ? 5.413 -14.279 -11.217 1.00 46.88 74 ALA A CA 1
ATOM 592 C C . ALA A 1 74 ? 6.263 -14.335 -12.502 1.00 46.88 74 ALA A C 1
ATOM 594 O O . ALA A 1 74 ? 7.205 -15.116 -12.600 1.00 46.88 74 ALA A O 1
ATOM 595 N N . ASP A 1 75 ? 5.869 -13.547 -13.501 1.00 45.12 75 ASP A N 1
ATOM 596 C CA . ASP A 1 75 ? 6.496 -13.479 -14.817 1.00 45.12 75 ASP A CA 1
ATOM 597 C C .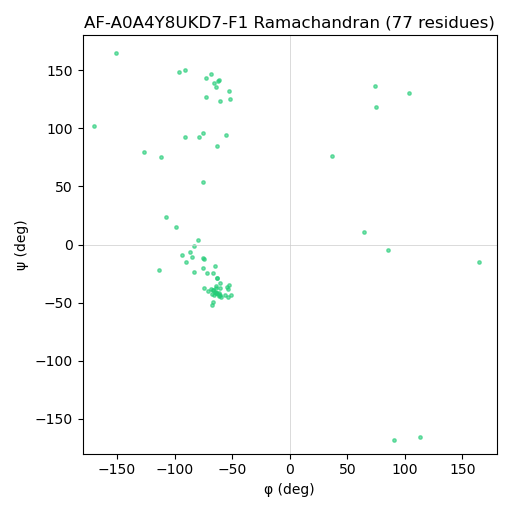 ASP A 1 75 ? 6.839 -12.014 -15.107 1.00 45.12 75 ASP A C 1
ATOM 599 O O . ASP A 1 75 ? 6.046 -11.319 -15.730 1.00 45.12 75 ASP A O 1
ATOM 603 N N . ASP A 1 76 ? 7.951 -11.522 -14.536 1.00 44.59 76 ASP A N 1
ATOM 604 C CA . ASP A 1 76 ? 8.770 -10.444 -15.123 1.00 44.59 76 ASP A CA 1
ATOM 605 C C . ASP A 1 76 ? 10.116 -10.267 -14.360 1.00 44.59 76 ASP A C 1
ATOM 607 O O . ASP A 1 76 ? 10.169 -9.620 -13.314 1.00 44.59 76 ASP A O 1
ATOM 611 N N . ARG A 1 77 ? 11.208 -10.796 -14.951 1.00 46.12 77 ARG A N 1
ATOM 612 C CA . ARG A 1 77 ? 12.665 -10.536 -14.720 1.00 46.12 77 ARG A CA 1
ATOM 613 C C . ARG A 1 77 ? 13.315 -11.139 -13.451 1.00 46.12 77 ARG A C 1
ATOM 615 O O . ARG A 1 77 ? 12.981 -10.752 -12.344 1.00 46.12 77 ARG A O 1
ATOM 622 N N . ARG A 1 78 ? 14.322 -12.032 -13.441 1.00 44.16 78 ARG A N 1
ATOM 623 C CA . ARG A 1 78 ? 15.319 -12.509 -14.429 1.00 44.16 78 ARG A CA 1
ATOM 624 C C . ARG A 1 78 ? 15.841 -11.421 -15.373 1.00 44.16 78 ARG A C 1
ATOM 626 O O . ARG A 1 78 ? 15.435 -11.371 -16.526 1.00 44.16 78 ARG A O 1
ATOM 633 N N . ASP A 1 79 ? 16.732 -10.586 -14.848 1.00 39.53 79 ASP A N 1
ATOM 634 C CA . ASP A 1 79 ? 18.083 -10.379 -15.398 1.00 39.53 79 ASP A CA 1
ATOM 635 C C . ASP A 1 79 ? 19.032 -10.070 -14.229 1.00 39.53 79 ASP A C 1
ATOM 637 O O . ASP A 1 79 ? 18.686 -9.177 -13.418 1.00 39.53 79 ASP A O 1
#

Organism: NCBI:txid2559237

Sequence (79 aa):
MLKKLARQTMPFGRYAGRVLIDLPEEYLLWFRRRGFPSGELGLLLALALEIHSNGQRRLLDPLRSPGCTAQFNADDRRD

Secondary structure (DSSP, 8-state):
-HHHHTTPBP-SSTTTTSBGGGS-HHHHHHHHHH-PPTTHHHHHHHHHHHHHHTTTHHHHGGGS-TT--------S---

Radius of gyration: 12.84 Å; Cα contacts (8 Å, |Δi|>4): 53; chains: 1; bounding box: 30×30×29 Å